Protein AF-A0A914LFK4-F1 (afdb_monomer_lite)

Structure (mmCIF, N/CA/C/O backbone):
data_AF-A0A914LFK4-F1
#
_entry.id   AF-A0A914LFK4-F1
#
loop_
_atom_site.group_PDB
_atom_site.id
_atom_site.type_symbol
_atom_site.label_atom_id
_atom_site.label_alt_id
_atom_site.label_comp_id
_atom_site.label_asym_id
_atom_site.label_entity_id
_atom_site.label_seq_id
_atom_site.pdbx_PDB_ins_code
_atom_site.Cartn_x
_atom_site.Cartn_y
_atom_site.Cartn_z
_atom_site.occupancy
_atom_site.B_iso_or_equiv
_atom_site.auth_seq_id
_atom_site.auth_comp_id
_atom_site.auth_asym_id
_atom_site.auth_atom_id
_atom_site.pdbx_PDB_model_num
ATOM 1 N N . MET A 1 1 ? -50.438 12.819 59.752 1.00 44.88 1 MET A N 1
ATOM 2 C CA . MET A 1 1 ? -49.165 13.327 59.193 1.00 44.88 1 MET A CA 1
ATOM 3 C C . MET A 1 1 ? -48.183 12.170 59.103 1.00 44.88 1 MET A C 1
ATOM 5 O O . MET A 1 1 ? -47.804 11.651 60.140 1.00 44.88 1 MET A O 1
ATOM 9 N N . SER A 1 2 ? -47.819 11.732 57.899 1.00 42.84 2 SER A N 1
ATOM 10 C CA . SER A 1 2 ? -46.594 10.962 57.619 1.00 42.84 2 SER A CA 1
ATOM 11 C C . SER A 1 2 ? -46.373 11.002 56.110 1.00 42.84 2 SER A C 1
ATOM 13 O O . SER A 1 2 ? -47.182 10.502 55.336 1.00 42.84 2 SER A O 1
ATOM 15 N N . ASN A 1 3 ? -45.336 11.730 55.714 1.00 43.56 3 ASN A N 1
ATOM 16 C CA . ASN A 1 3 ? -45.025 12.120 54.348 1.00 43.56 3 ASN A CA 1
ATOM 17 C C . ASN A 1 3 ? -44.105 11.047 53.741 1.00 43.56 3 ASN A C 1
ATOM 19 O O . ASN A 1 3 ? -42.919 11.005 54.073 1.00 43.56 3 ASN A O 1
ATOM 23 N N . ILE A 1 4 ? -44.638 10.148 52.908 1.00 49.66 4 ILE A N 1
ATOM 24 C CA . ILE A 1 4 ? -43.828 9.144 52.205 1.00 49.66 4 ILE A CA 1
ATOM 25 C C . ILE A 1 4 ? -43.189 9.844 51.005 1.00 49.66 4 ILE A C 1
ATOM 27 O O . ILE A 1 4 ? -43.792 9.976 49.943 1.00 49.66 4 ILE A O 1
ATOM 31 N N . LYS A 1 5 ? -41.958 10.333 51.189 1.00 52.22 5 LYS A N 1
ATOM 32 C CA . LYS A 1 5 ? -41.106 10.786 50.085 1.00 52.22 5 LYS A CA 1
ATOM 33 C C . LYS A 1 5 ? -40.815 9.586 49.181 1.00 52.22 5 LYS A C 1
ATOM 35 O O . LYS A 1 5 ? -39.988 8.743 49.521 1.00 52.22 5 LYS A O 1
ATOM 40 N N . SER A 1 6 ? -41.479 9.517 48.031 1.00 51.72 6 SER A N 1
ATOM 41 C CA . SER A 1 6 ? -41.090 8.634 46.934 1.00 51.72 6 SER A CA 1
ATOM 42 C C . SER A 1 6 ? -39.704 9.058 46.443 1.00 51.72 6 SER A C 1
ATOM 44 O O . SER A 1 6 ? -39.563 10.100 45.801 1.00 51.72 6 SER A O 1
ATOM 46 N N . LEU A 1 7 ? -38.666 8.287 46.777 1.00 51.16 7 LEU A N 1
ATOM 47 C CA . LEU A 1 7 ? -37.348 8.460 46.177 1.00 51.16 7 LEU A CA 1
ATOM 48 C C . LEU A 1 7 ? -37.457 8.165 44.675 1.00 51.16 7 LEU A C 1
ATOM 50 O O . LEU A 1 7 ? -37.585 7.013 44.268 1.00 51.16 7 LEU A O 1
ATOM 54 N N . SER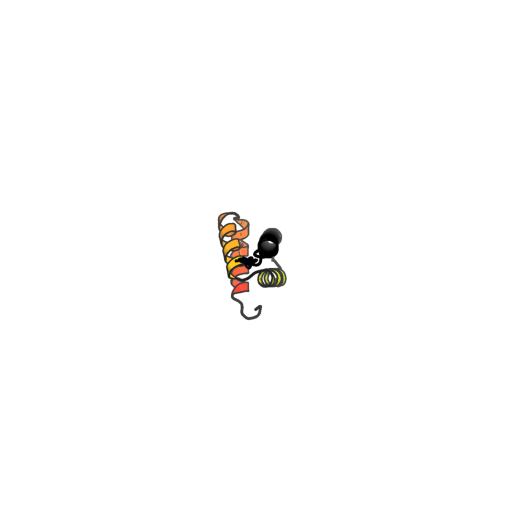 A 1 8 ? -37.376 9.210 43.854 1.00 54.88 8 SER A N 1
ATOM 55 C CA . SER A 1 8 ? -37.120 9.099 42.422 1.00 54.88 8 SER A CA 1
ATOM 56 C C . SER A 1 8 ? -35.701 8.558 42.220 1.00 54.88 8 SER A C 1
ATOM 58 O O . SER A 1 8 ? -34.725 9.311 42.209 1.00 54.88 8 SER A O 1
ATOM 60 N N . HIS A 1 9 ? -35.565 7.239 42.116 1.00 54.44 9 HIS A N 1
ATOM 61 C CA . HIS A 1 9 ? -34.315 6.607 41.715 1.00 54.44 9 HIS A CA 1
ATOM 62 C C . HIS A 1 9 ? -34.162 6.783 40.198 1.00 54.44 9 HIS A C 1
ATOM 64 O O . HIS A 1 9 ? -34.687 5.998 39.411 1.00 54.44 9 HIS A O 1
ATOM 70 N N . SER A 1 10 ? -33.492 7.855 39.775 1.00 60.62 10 SER A N 1
ATOM 71 C CA . SER A 1 10 ? -33.091 8.017 38.376 1.00 60.62 10 SER A CA 1
ATOM 72 C C . SER A 1 10 ? -32.119 6.888 38.003 1.00 60.62 10 SER A C 1
ATOM 74 O O . SER A 1 10 ? -31.130 6.698 38.718 1.00 60.62 10 SER A O 1
ATOM 76 N N . PRO A 1 11 ? -32.341 6.138 36.907 1.00 57.78 11 PRO A N 1
ATOM 77 C CA . PRO A 1 11 ? -31.390 5.132 36.454 1.00 57.78 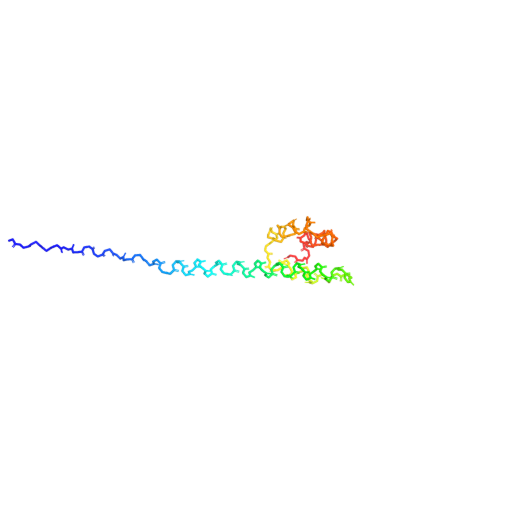11 PRO A CA 1
ATOM 78 C C . PRO A 1 11 ? -30.045 5.798 36.156 1.00 57.78 11 PRO A C 1
ATOM 80 O O . PRO A 1 11 ? -29.960 6.751 35.381 1.00 57.78 11 PRO A O 1
ATOM 83 N N . ARG A 1 12 ? -28.980 5.304 36.788 1.00 61.12 12 ARG A N 1
ATOM 84 C CA . ARG A 1 12 ? -27.607 5.752 36.534 1.00 61.12 12 ARG A CA 1
ATOM 85 C C . ARG A 1 12 ? -27.274 5.488 35.050 1.00 61.12 12 ARG A C 1
ATOM 87 O O . ARG A 1 12 ? -27.463 4.356 34.602 1.00 61.12 12 ARG A O 1
ATOM 94 N N . PRO A 1 13 ? -26.794 6.474 34.270 1.00 56.78 13 PRO A N 1
ATOM 95 C CA . PRO A 1 13 ? -26.485 6.260 32.857 1.00 56.78 13 PRO A CA 1
ATOM 96 C C . PRO A 1 13 ? -25.329 5.258 32.692 1.00 56.78 13 PRO A C 1
ATOM 98 O O . PRO A 1 13 ? -24.332 5.327 33.409 1.00 56.78 13 PRO A O 1
ATOM 101 N N . GLN A 1 14 ? -25.463 4.329 31.738 1.00 59.12 14 GLN A N 1
ATOM 102 C CA . GLN A 1 14 ? -24.499 3.262 31.412 1.00 59.12 14 GLN A CA 1
ATOM 103 C C . GLN A 1 14 ? -23.221 3.794 30.722 1.00 59.12 14 GLN A C 1
ATOM 105 O O . GLN A 1 14 ? -22.859 3.369 29.625 1.00 59.12 14 GLN A O 1
ATOM 110 N N . THR A 1 15 ? -22.524 4.750 31.332 1.00 57.59 15 THR A N 1
ATOM 111 C CA . THR A 1 15 ? -21.365 5.443 30.736 1.00 57.59 15 THR A CA 1
ATOM 112 C C . THR A 1 15 ? -20.180 4.520 30.420 1.00 57.59 15 THR A C 1
ATOM 114 O O . THR A 1 15 ? -19.446 4.780 29.467 1.00 57.59 15 THR A O 1
ATOM 117 N N . GLY A 1 16 ? -20.022 3.411 31.152 1.00 61.41 16 GLY A N 1
ATOM 118 C CA . GLY A 1 16 ? -18.924 2.456 30.955 1.00 61.41 16 GLY A CA 1
ATOM 119 C C . GLY A 1 16 ? -18.951 1.733 29.603 1.00 61.41 16 GLY A C 1
ATOM 120 O O . GLY A 1 16 ? -17.901 1.520 29.001 1.00 61.41 16 GLY A O 1
ATOM 121 N N . ASN A 1 17 ? -20.136 1.419 29.070 1.00 68.19 17 ASN A N 1
ATOM 122 C CA . ASN A 1 17 ? -20.250 0.696 27.798 1.00 68.19 17 ASN A CA 1
ATOM 123 C C . ASN A 1 17 ? -19.894 1.588 26.599 1.00 68.19 17 ASN A C 1
ATOM 125 O O . ASN A 1 17 ? -19.214 1.143 25.676 1.00 68.19 17 ASN A O 1
ATOM 129 N N . TYR A 1 18 ? -20.266 2.871 26.632 1.00 70.31 18 TYR A N 1
ATOM 130 C CA . TYR A 1 18 ? -19.942 3.811 25.555 1.00 70.31 18 TYR A CA 1
ATOM 131 C C . TYR A 1 18 ? -18.441 4.085 25.453 1.00 70.31 18 TYR A C 1
ATOM 133 O O . TYR A 1 18 ? -17.885 4.052 24.358 1.00 70.31 18 TYR A O 1
ATOM 141 N N . GLN A 1 19 ? -17.765 4.307 26.584 1.00 75.25 19 GLN A N 1
ATOM 142 C CA . GLN A 1 19 ? -16.324 4.574 26.593 1.00 75.25 19 GLN A CA 1
ATOM 143 C C . GLN A 1 19 ? -15.511 3.380 26.080 1.00 75.25 19 GLN A C 1
ATOM 145 O O . GLN A 1 19 ? -14.557 3.567 25.323 1.00 75.25 19 GLN A O 1
ATOM 150 N N . ASN A 1 20 ? -15.910 2.158 26.438 1.00 80.50 20 ASN A N 1
ATOM 151 C CA . ASN A 1 20 ? -15.262 0.942 25.949 1.00 80.50 20 ASN A CA 1
ATOM 152 C C . ASN A 1 20 ? -15.470 0.752 24.440 1.00 80.50 20 ASN A C 1
ATOM 154 O O . ASN A 1 20 ? -14.508 0.477 23.725 1.00 80.50 20 ASN A O 1
ATOM 158 N N . ASN A 1 21 ? -16.686 0.992 23.941 1.00 83.69 21 ASN A N 1
ATOM 159 C CA . ASN A 1 21 ? -16.987 0.916 22.509 1.00 83.69 21 ASN A CA 1
ATOM 160 C C . ASN A 1 21 ? -16.203 1.954 21.690 1.00 83.69 21 ASN A C 1
ATOM 162 O O . ASN A 1 21 ? -15.718 1.644 20.601 1.00 83.69 21 ASN A O 1
ATOM 166 N N . LEU A 1 22 ? -16.039 3.173 22.217 1.00 85.25 22 LEU A N 1
ATOM 167 C CA . LEU A 1 22 ? -15.251 4.224 21.567 1.00 85.25 22 LEU A CA 1
ATOM 168 C C . LEU A 1 22 ? -13.765 3.859 21.498 1.00 85.25 22 LEU A C 1
ATOM 170 O O . LEU A 1 22 ? -13.172 3.948 20.425 1.00 85.25 22 LEU A O 1
ATOM 174 N N . LYS A 1 23 ? -13.177 3.395 22.608 1.00 87.00 23 LYS A N 1
ATOM 175 C CA . LYS A 1 23 ? -11.776 2.943 22.633 1.00 87.00 23 LYS A CA 1
ATOM 176 C C . LYS A 1 23 ? -11.538 1.773 21.685 1.00 87.00 23 LYS A C 1
ATOM 178 O O . LYS A 1 23 ? -10.545 1.762 20.966 1.00 87.00 23 LYS A O 1
ATOM 183 N N . PHE A 1 24 ? -12.453 0.807 21.658 1.00 86.88 24 PHE A N 1
ATOM 184 C CA . PHE A 1 24 ? -12.366 -0.331 20.750 1.00 86.88 24 PHE A CA 1
ATOM 185 C C . PHE A 1 24 ? -12.374 0.116 19.284 1.00 86.88 24 PHE A C 1
ATOM 187 O O . PHE A 1 24 ? -11.486 -0.266 18.526 1.00 86.88 24 PHE A O 1
ATOM 194 N N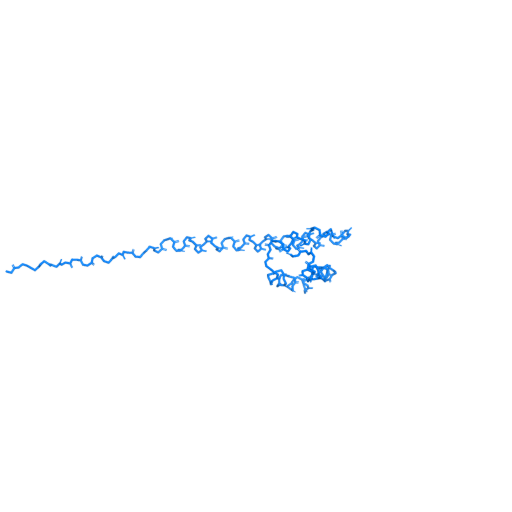 . ARG A 1 25 ? -13.314 0.993 18.905 1.00 86.19 25 ARG A N 1
ATOM 195 C CA . ARG A 1 25 ? -13.376 1.556 17.549 1.00 86.19 25 ARG A CA 1
ATOM 196 C C . ARG A 1 25 ? -12.101 2.319 17.193 1.00 86.19 25 ARG A C 1
ATOM 198 O O . ARG A 1 25 ? -11.583 2.155 16.098 1.00 86.19 25 ARG A O 1
ATOM 205 N N . GLN A 1 26 ? -11.572 3.115 18.119 1.00 89.69 26 GLN A N 1
ATOM 206 C CA . GLN A 1 26 ? -10.342 3.872 17.890 1.00 89.69 26 GLN A CA 1
ATOM 207 C C . GLN A 1 26 ? -9.125 2.960 17.690 1.00 89.69 26 GLN A C 1
ATOM 209 O O . GLN A 1 26 ? -8.309 3.211 16.807 1.00 89.69 26 GLN A O 1
ATOM 214 N N . ASN A 1 27 ? -9.031 1.870 18.455 1.00 90.88 27 ASN A N 1
ATOM 215 C CA . ASN A 1 27 ? -7.978 0.874 18.272 1.00 90.88 27 ASN A CA 1
ATOM 216 C C . ASN A 1 27 ? -8.095 0.153 16.922 1.00 90.88 27 ASN A C 1
ATOM 218 O O . ASN A 1 27 ? -7.072 -0.122 1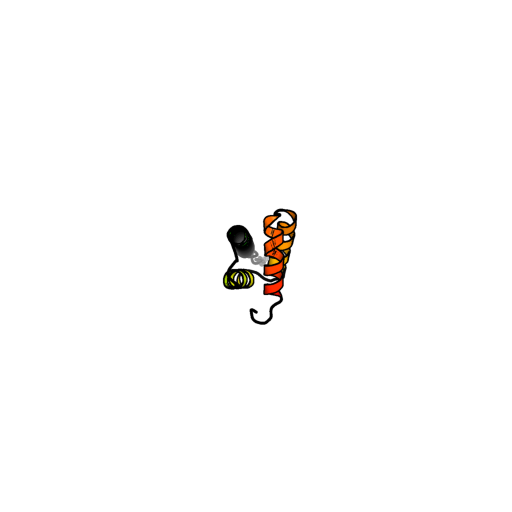6.301 1.00 90.88 27 ASN A O 1
ATOM 222 N N . GLN A 1 28 ? -9.316 -0.134 16.458 1.00 86.56 28 GLN A N 1
ATOM 223 C CA . GLN A 1 28 ? -9.530 -0.725 15.134 1.00 86.56 28 GLN A CA 1
ATOM 224 C C . GLN A 1 28 ? -9.101 0.217 14.010 1.00 86.56 28 GLN A C 1
ATOM 226 O O . GLN A 1 28 ? -8.333 -0.203 13.151 1.00 86.56 28 GLN A O 1
ATOM 231 N N . LEU A 1 29 ? -9.511 1.489 14.067 1.00 87.06 29 LEU A N 1
ATOM 232 C CA . LEU A 1 29 ? -9.114 2.498 13.079 1.00 87.06 29 LEU A CA 1
ATOM 233 C C . LEU A 1 29 ? -7.591 2.643 13.005 1.00 87.06 29 LEU A C 1
ATOM 235 O O . LEU A 1 29 ? -7.021 2.648 11.921 1.00 87.06 29 LEU A O 1
ATOM 239 N N . LYS A 1 30 ? -6.919 2.674 14.163 1.00 89.38 30 LYS A N 1
ATOM 240 C CA . LYS A 1 30 ? -5.455 2.747 14.219 1.00 89.38 30 LYS A CA 1
ATOM 241 C C . LYS A 1 30 ? -4.785 1.519 13.590 1.00 89.38 30 LYS A C 1
ATOM 243 O O . LYS A 1 30 ? -3.793 1.656 12.882 1.00 89.38 30 LYS A O 1
ATOM 248 N N . ALA A 1 31 ? -5.312 0.322 13.848 1.00 88.56 31 ALA A N 1
ATOM 249 C CA . ALA A 1 31 ? -4.775 -0.909 13.272 1.00 88.56 31 ALA A CA 1
ATOM 250 C C . ALA A 1 31 ? -4.990 -0.982 11.750 1.00 88.56 31 ALA A C 1
ATOM 252 O O . ALA A 1 31 ? -4.149 -1.517 11.029 1.00 88.56 31 ALA A O 1
ATOM 253 N N . GLU A 1 32 ? -6.109 -0.454 11.257 1.00 87.62 32 GLU A N 1
ATOM 254 C CA . GLU A 1 32 ? -6.417 -0.369 9.829 1.00 87.62 32 GLU A CA 1
ATOM 255 C C . GLU A 1 32 ? -5.498 0.632 9.114 1.00 87.62 32 GLU A C 1
ATOM 257 O O . GLU A 1 32 ? -4.908 0.300 8.086 1.00 87.62 32 GLU A O 1
ATOM 262 N N . GLU A 1 33 ? -5.269 1.797 9.720 1.00 88.81 33 GLU A N 1
ATOM 263 C CA . GLU A 1 33 ? -4.317 2.803 9.239 1.00 88.81 33 GLU A CA 1
ATOM 264 C C . GLU A 1 33 ? -2.880 2.256 9.173 1.00 88.81 33 GLU A C 1
ATOM 266 O O . GLU A 1 33 ? -2.164 2.449 8.185 1.00 88.81 33 GLU A O 1
ATOM 271 N N . GLU A 1 34 ? -2.450 1.522 10.201 1.00 91.00 34 GLU A N 1
ATOM 272 C CA . GLU A 1 34 ? -1.135 0.877 10.224 1.00 91.00 34 GLU A CA 1
ATOM 273 C C . GLU A 1 34 ? -1.006 -0.185 9.123 1.00 91.00 34 GLU A C 1
ATOM 275 O O . GLU A 1 34 ? 0.009 -0.243 8.423 1.00 91.00 34 GLU A O 1
ATOM 280 N N . ARG A 1 35 ? -2.050 -0.997 8.910 1.00 90.38 35 ARG A N 1
ATOM 281 C CA . ARG A 1 35 ? -2.083 -1.992 7.826 1.00 90.38 35 ARG A CA 1
ATOM 282 C C . ARG A 1 35 ? -1.978 -1.342 6.451 1.00 90.38 35 ARG A C 1
ATOM 284 O O . ARG A 1 35 ? -1.161 -1.794 5.648 1.00 90.38 35 ARG A O 1
ATOM 291 N N . LEU A 1 36 ? -2.750 -0.285 6.198 1.00 91.19 36 LEU A N 1
ATOM 292 C CA . LEU A 1 36 ? -2.709 0.458 4.938 1.00 91.19 36 LEU A CA 1
ATOM 293 C C . LEU A 1 36 ? -1.308 1.029 4.684 1.00 91.19 36 LEU A C 1
ATOM 295 O O . LEU A 1 36 ? -0.738 0.848 3.605 1.00 91.19 36 LEU A O 1
ATOM 299 N N . ASN A 1 37 ? -0.708 1.645 5.704 1.00 90.12 37 ASN A N 1
ATOM 300 C CA . ASN A 1 37 ? 0.652 2.166 5.619 1.00 90.12 37 ASN A CA 1
ATOM 301 C C . ASN A 1 37 ? 1.685 1.070 5.318 1.00 90.12 37 ASN A C 1
ATOM 303 O O . ASN A 1 37 ? 2.548 1.252 4.456 1.00 90.12 37 ASN A O 1
ATOM 307 N N . ASN A 1 38 ? 1.602 -0.077 5.985 1.00 90.81 38 ASN A N 1
ATOM 308 C CA . ASN A 1 38 ? 2.535 -1.180 5.762 1.00 90.81 38 ASN A CA 1
ATOM 309 C C . ASN A 1 38 ? 2.408 -1.771 4.352 1.00 90.81 38 ASN A C 1
ATOM 311 O O . ASN A 1 38 ? 3.420 -2.106 3.726 1.00 90.81 38 ASN A O 1
ATOM 315 N N . LEU A 1 39 ? 1.185 -1.860 3.825 1.00 90.44 39 LEU A N 1
ATOM 316 C CA . LEU A 1 39 ? 0.938 -2.365 2.479 1.00 90.44 39 LEU A CA 1
ATOM 317 C C . LEU A 1 39 ? 1.472 -1.406 1.412 1.00 90.44 39 LEU A C 1
ATOM 319 O O . LEU A 1 39 ? 2.190 -1.838 0.510 1.00 90.44 39 LEU A O 1
ATOM 323 N N . LEU A 1 40 ? 1.214 -0.104 1.562 1.00 89.75 40 LEU A N 1
ATOM 324 C CA . LEU A 1 40 ? 1.784 0.922 0.689 1.00 89.75 40 LEU A CA 1
ATOM 325 C C . LEU A 1 40 ? 3.315 0.891 0.719 1.00 89.75 40 LEU A C 1
ATOM 327 O O . LEU A 1 40 ? 3.937 0.911 -0.338 1.00 89.75 40 LEU A O 1
ATOM 331 N N . SER A 1 41 ? 3.939 0.768 1.896 1.00 88.81 41 SER A N 1
ATOM 332 C CA . SER A 1 41 ? 5.405 0.665 2.000 1.00 88.81 41 SER A CA 1
ATOM 333 C C . SER A 1 41 ? 5.940 -0.574 1.294 1.00 88.81 41 SER A C 1
ATOM 335 O O . SER A 1 41 ? 6.950 -0.502 0.602 1.00 88.81 41 SER A O 1
ATOM 337 N N . SER A 1 42 ? 5.243 -1.700 1.432 1.00 89.31 42 SER A N 1
ATOM 338 C CA . SER A 1 42 ? 5.625 -2.955 0.786 1.00 89.31 42 SER A CA 1
ATOM 339 C C . SER A 1 42 ? 5.529 -2.852 -0.737 1.00 89.31 42 SER A C 1
ATOM 341 O O . SER A 1 42 ? 6.451 -3.272 -1.430 1.00 89.31 42 SER A O 1
ATOM 343 N N . ILE A 1 43 ? 4.466 -2.236 -1.263 1.00 88.94 43 ILE A N 1
ATOM 344 C CA . ILE A 1 43 ? 4.305 -1.968 -2.701 1.00 88.94 43 ILE A CA 1
ATOM 345 C C . ILE A 1 43 ? 5.403 -1.027 -3.208 1.00 88.94 43 ILE A C 1
ATOM 347 O O . ILE A 1 43 ? 5.999 -1.296 -4.250 1.00 88.94 43 ILE A O 1
ATOM 351 N N . GLY A 1 44 ? 5.717 0.031 -2.454 1.00 86.88 44 GLY A N 1
ATOM 352 C CA . GLY A 1 44 ? 6.825 0.936 -2.762 1.00 86.88 44 GLY A CA 1
ATOM 353 C C . GLY A 1 44 ? 8.160 0.198 -2.849 1.00 86.88 44 GLY A C 1
ATOM 354 O O . GLY A 1 44 ? 8.852 0.296 -3.861 1.00 86.88 44 GLY A O 1
ATOM 355 N N . HIS A 1 45 ? 8.488 -0.619 -1.846 1.00 87.06 45 HIS A N 1
ATOM 356 C CA . HIS A 1 45 ? 9.709 -1.425 -1.861 1.00 87.06 45 HIS A CA 1
ATOM 357 C C . HIS A 1 45 ? 9.740 -2.420 -3.022 1.00 87.06 45 HIS A C 1
ATOM 359 O O . HIS A 1 45 ? 10.748 -2.496 -3.715 1.00 87.06 45 HIS A O 1
ATOM 365 N N . LEU A 1 46 ? 8.651 -3.151 -3.279 1.00 86.00 46 LEU A N 1
ATOM 366 C CA . LEU A 1 46 ? 8.582 -4.094 -4.400 1.00 86.00 46 LEU A CA 1
ATOM 367 C C . LEU A 1 46 ? 8.779 -3.391 -5.745 1.00 86.00 46 LEU A C 1
ATOM 369 O O . LEU A 1 46 ? 9.485 -3.917 -6.601 1.00 86.00 46 LEU A O 1
ATOM 373 N N . SER A 1 47 ? 8.232 -2.182 -5.900 1.00 85.94 47 SER A N 1
ATOM 374 C CA . SER A 1 47 ? 8.388 -1.396 -7.127 1.00 85.94 47 SER A CA 1
ATOM 375 C C . SER A 1 47 ? 9.836 -0.992 -7.420 1.00 85.94 47 SER A C 1
ATOM 377 O O . SER A 1 47 ? 10.191 -0.789 -8.578 1.00 85.94 47 SER A O 1
ATOM 379 N N . ALA A 1 48 ? 10.695 -0.932 -6.395 1.00 83.44 48 ALA A N 1
ATOM 380 C CA . ALA A 1 48 ? 12.122 -0.671 -6.572 1.00 83.44 48 ALA A CA 1
ATOM 381 C C . ALA A 1 48 ? 12.883 -1.876 -7.160 1.00 83.44 48 ALA A C 1
ATOM 383 O O . ALA A 1 48 ? 13.956 -1.698 -7.732 1.00 83.44 48 ALA A O 1
ATOM 384 N N . TYR A 1 49 ? 12.341 -3.093 -7.034 1.00 84.56 49 TYR A N 1
ATOM 385 C CA . TYR A 1 49 ? 12.957 -4.3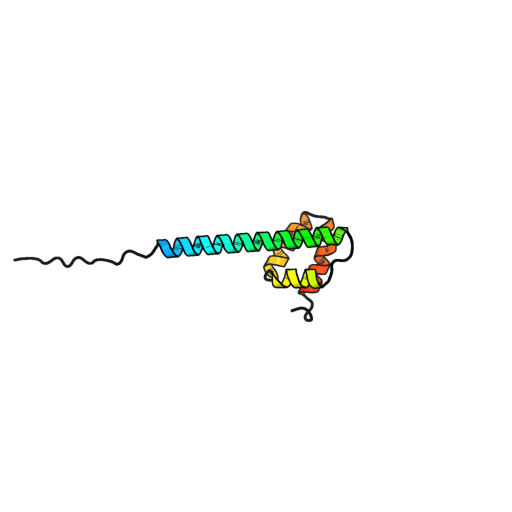26 -7.539 1.00 84.56 49 TYR A CA 1
ATOM 386 C C . TYR A 1 49 ? 12.383 -4.794 -8.884 1.00 84.56 49 TYR A C 1
ATOM 388 O O . TYR A 1 49 ? 12.916 -5.736 -9.471 1.00 84.56 49 TYR A O 1
ATOM 396 N N . GLY A 1 50 ? 11.321 -4.160 -9.385 1.00 81.81 50 GLY A N 1
ATOM 397 C CA . GLY A 1 50 ? 10.698 -4.507 -10.660 1.00 81.81 50 GLY A CA 1
ATOM 398 C C . GLY A 1 50 ? 9.211 -4.172 -10.703 1.00 81.81 50 GLY A C 1
ATOM 399 O O . GLY A 1 50 ? 8.706 -3.374 -9.914 1.00 81.81 50 GLY A O 1
ATOM 400 N N . ASP A 1 51 ? 8.495 -4.788 -11.642 1.00 83.94 51 ASP A N 1
ATOM 401 C CA . ASP A 1 51 ? 7.055 -4.580 -11.755 1.00 83.94 51 ASP A CA 1
ATOM 402 C C . ASP A 1 51 ? 6.290 -5.217 -10.591 1.00 83.94 51 ASP A C 1
ATOM 404 O O . ASP A 1 51 ? 6.499 -6.371 -10.210 1.00 83.94 51 ASP A O 1
ATOM 408 N N . VAL A 1 52 ? 5.358 -4.441 -10.039 1.00 85.31 52 VAL A N 1
ATOM 409 C CA . VAL A 1 52 ? 4.466 -4.887 -8.971 1.00 85.31 52 VAL A CA 1
ATOM 410 C C . VAL A 1 52 ? 3.291 -5.654 -9.588 1.00 85.31 52 VAL A C 1
ATOM 412 O O . VAL A 1 52 ? 2.639 -5.127 -10.493 1.00 85.31 52 VAL A O 1
ATOM 415 N N . PRO A 1 53 ? 2.970 -6.868 -9.100 1.00 84.12 53 PRO A N 1
ATOM 416 C CA . PRO A 1 53 ? 1.838 -7.636 -9.602 1.00 84.12 53 PRO A CA 1
ATOM 417 C C . PRO A 1 53 ? 0.508 -6.897 -9.427 1.00 84.12 53 PRO A C 1
ATOM 419 O O . PRO A 1 53 ? 0.229 -6.359 -8.357 1.00 84.12 53 PRO A O 1
ATOM 422 N N . VAL A 1 54 ? -0.361 -6.983 -10.438 1.00 81.50 54 VAL A N 1
ATOM 423 C CA . VAL A 1 54 ? -1.735 -6.436 -10.449 1.00 81.50 54 VAL A CA 1
ATOM 424 C C . VAL A 1 54 ? -2.507 -6.775 -9.168 1.00 81.50 54 VAL A C 1
ATOM 426 O O . VAL A 1 54 ? -3.148 -5.914 -8.568 1.00 81.50 54 VAL A O 1
ATOM 429 N N . TYR A 1 55 ? -2.375 -8.015 -8.694 1.00 85.81 55 TYR A N 1
ATOM 430 C CA . TYR A 1 55 ? -3.039 -8.505 -7.484 1.00 85.81 55 TYR A CA 1
ATOM 431 C C . TYR A 1 55 ? -2.633 -7.758 -6.200 1.00 85.81 55 TYR A C 1
ATOM 433 O O . TYR A 1 55 ? -3.429 -7.651 -5.264 1.00 85.81 55 TYR A O 1
ATOM 441 N N . ALA A 1 56 ? -1.416 -7.207 -6.135 1.00 85.75 56 ALA A N 1
ATOM 442 C CA . ALA A 1 56 ? -0.995 -6.394 -4.996 1.00 85.75 56 ALA A CA 1
ATOM 443 C C . ALA A 1 56 ? -1.812 -5.095 -4.915 1.00 85.75 56 ALA A C 1
ATOM 445 O O . ALA A 1 56 ? -2.185 -4.668 -3.822 1.00 85.75 56 ALA A O 1
ATOM 446 N N . PHE A 1 57 ? -2.163 -4.514 -6.066 1.00 85.88 57 PHE A N 1
ATOM 447 C CA . PHE A 1 57 ? -3.058 -3.362 -6.121 1.00 85.88 57 PHE A CA 1
ATOM 448 C C . PHE A 1 57 ? -4.496 -3.750 -5.775 1.00 85.88 57 PHE A C 1
ATOM 450 O O . PHE A 1 57 ? -5.124 -3.044 -4.996 1.00 85.88 57 PHE A O 1
ATOM 457 N N . SER A 1 58 ? -5.000 -4.895 -6.248 1.00 86.19 58 SER A N 1
ATOM 458 C CA . SER A 1 58 ? -6.326 -5.395 -5.842 1.00 86.19 58 SER A CA 1
ATOM 459 C C . SER A 1 58 ? -6.415 -5.596 -4.326 1.00 86.19 58 SER A C 1
ATOM 461 O O . SER A 1 58 ? -7.392 -5.197 -3.697 1.00 86.19 58 SER A O 1
ATOM 463 N N . THR A 1 59 ? -5.357 -6.140 -3.718 1.00 87.50 59 THR A N 1
ATOM 464 C CA . THR A 1 59 ? -5.268 -6.291 -2.259 1.00 87.50 59 THR A CA 1
ATOM 465 C C . THR A 1 59 ? -5.337 -4.926 -1.571 1.00 87.50 59 THR A C 1
ATOM 467 O O . THR A 1 59 ? -6.132 -4.755 -0.651 1.00 87.50 59 THR A O 1
ATOM 470 N N . LEU A 1 60 ? -4.581 -3.934 -2.057 1.00 87.94 60 LEU A N 1
ATOM 471 C CA . LEU A 1 60 ? -4.607 -2.565 -1.533 1.00 87.94 60 LEU A CA 1
ATOM 472 C C . LEU A 1 60 ? -5.998 -1.924 -1.621 1.00 87.94 60 LEU A C 1
ATOM 474 O O . LEU A 1 60 ? -6.485 -1.379 -0.630 1.00 87.94 60 LEU A O 1
ATOM 478 N N . ILE A 1 61 ? -6.651 -2.040 -2.774 1.00 86.81 61 ILE A N 1
ATOM 479 C CA . ILE A 1 61 ? -7.987 -1.482 -3.020 1.00 86.81 61 ILE A CA 1
ATOM 480 C C . ILE A 1 61 ? -9.035 -2.158 -2.126 1.00 86.81 61 ILE A C 1
ATOM 482 O O . ILE A 1 61 ? -9.938 -1.496 -1.627 1.00 86.81 61 ILE A O 1
ATOM 486 N N . SER A 1 62 ? -8.885 -3.456 -1.845 1.00 86.88 62 SER A N 1
ATOM 487 C CA . SER A 1 62 ? -9.787 -4.181 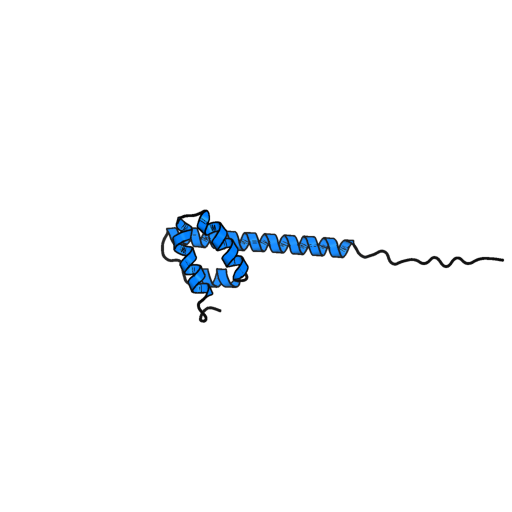-0.939 1.00 86.88 62 SER A CA 1
ATOM 488 C C . SER A 1 62 ? -9.584 -3.853 0.547 1.00 86.88 62 SER A C 1
ATOM 490 O O . SER A 1 62 ? -10.483 -4.091 1.352 1.00 86.88 62 SER A O 1
ATOM 492 N N . THR A 1 63 ? -8.413 -3.328 0.932 1.00 86.69 63 THR A N 1
ATOM 493 C CA . THR A 1 63 ? -8.080 -3.070 2.345 1.00 86.69 63 THR A CA 1
ATOM 494 C C . THR A 1 63 ? -8.589 -1.747 2.896 1.00 86.69 63 THR A C 1
ATOM 496 O O . THR A 1 63 ? -8.670 -1.623 4.114 1.00 86.69 63 THR A O 1
ATOM 499 N N . ALA A 1 64 ? -8.890 -0.760 2.052 1.00 87.06 64 ALA A N 1
ATOM 500 C CA . ALA A 1 64 ? -9.302 0.564 2.504 1.00 87.06 64 ALA A CA 1
ATOM 501 C C . ALA A 1 64 ? -10.163 1.269 1.445 1.00 87.06 64 ALA A C 1
ATOM 503 O O . ALA A 1 64 ? -10.008 1.006 0.253 1.00 87.06 64 ALA A O 1
ATOM 504 N N . PRO A 1 65 ? -11.050 2.199 1.842 1.00 88.12 65 PRO A N 1
ATOM 505 C CA . PRO A 1 65 ? -11.815 2.983 0.884 1.00 88.12 65 PRO A CA 1
ATOM 506 C C . PRO A 1 65 ? -10.883 3.839 0.002 1.00 88.12 65 PRO A C 1
ATOM 508 O O . PRO A 1 65 ? -9.868 4.343 0.501 1.00 88.12 65 PRO A O 1
ATOM 511 N N . PRO A 1 66 ? -11.237 4.085 -1.275 1.00 87.25 66 PRO A N 1
ATOM 512 C CA . PRO A 1 66 ? -10.390 4.825 -2.215 1.00 87.25 66 PRO A CA 1
ATOM 513 C C . PRO A 1 66 ? -9.924 6.191 -1.698 1.00 87.25 66 PRO A C 1
ATOM 515 O O . PRO A 1 66 ? -8.798 6.604 -1.960 1.00 87.25 66 PRO A O 1
ATOM 518 N N . GLN A 1 67 ? -10.762 6.880 -0.919 1.00 88.38 67 GLN A N 1
ATOM 519 C CA . GLN A 1 67 ? -10.442 8.179 -0.325 1.00 88.38 67 GLN A CA 1
ATOM 520 C C . GLN A 1 67 ? -9.270 8.086 0.660 1.00 88.38 67 GLN A C 1
ATOM 522 O O . GLN A 1 67 ? -8.369 8.919 0.610 1.00 88.38 67 GLN A O 1
ATOM 527 N N . ALA A 1 68 ? -9.252 7.057 1.511 1.00 88.38 68 ALA A N 1
ATOM 528 C CA . ALA A 1 68 ? -8.157 6.841 2.453 1.00 88.38 68 ALA A CA 1
ATOM 529 C C . ALA A 1 68 ? -6.866 6.486 1.704 1.00 88.38 68 ALA A C 1
ATOM 531 O O . ALA A 1 68 ? -5.808 7.047 1.982 1.00 88.38 68 ALA A O 1
ATOM 532 N N . ILE A 1 69 ? -6.951 5.615 0.693 1.00 89.94 69 ILE A N 1
ATOM 533 C CA . ILE A 1 69 ? -5.788 5.259 -0.131 1.00 89.94 69 ILE A CA 1
ATOM 534 C C . ILE A 1 69 ? -5.219 6.510 -0.817 1.00 89.94 69 ILE A C 1
ATOM 536 O O . ILE A 1 69 ? -4.008 6.724 -0.781 1.00 89.94 69 ILE A O 1
ATOM 540 N N . ALA A 1 70 ? -6.074 7.361 -1.391 1.00 88.25 70 ALA A N 1
ATOM 541 C CA . ALA A 1 70 ? -5.670 8.607 -2.037 1.00 88.25 70 ALA A CA 1
ATOM 542 C C . ALA A 1 70 ? -4.982 9.584 -1.069 1.00 88.25 70 ALA A C 1
ATOM 544 O O . ALA A 1 70 ? -3.981 10.200 -1.436 1.00 88.25 70 ALA A O 1
ATOM 545 N N . GLU A 1 71 ? -5.465 9.703 0.168 1.00 89.06 71 GLU A N 1
ATOM 546 C CA . GLU A 1 71 ? -4.848 10.560 1.185 1.00 89.06 71 GLU A CA 1
ATOM 547 C C . GLU A 1 71 ? -3.452 10.059 1.585 1.00 89.06 71 GLU A C 1
ATOM 549 O O . GLU A 1 71 ? -2.483 10.824 1.547 1.00 89.06 71 GLU A O 1
ATOM 554 N N . HIS A 1 72 ? -3.308 8.762 1.870 1.00 88.94 72 HIS A N 1
ATOM 555 C CA . HIS A 1 72 ? -2.000 8.174 2.176 1.00 88.94 72 HIS A CA 1
ATOM 556 C C . HIS A 1 72 ? -1.039 8.242 0.980 1.00 88.94 72 HIS A C 1
ATOM 558 O O . HIS A 1 72 ? 0.159 8.484 1.159 1.00 88.94 72 HIS A O 1
ATOM 564 N N . LEU A 1 73 ? -1.548 8.063 -0.243 1.00 88.19 73 LEU A N 1
ATOM 565 C CA . LEU A 1 73 ? -0.776 8.261 -1.469 1.00 88.19 73 LEU A CA 1
ATOM 566 C C . LEU A 1 73 ? -0.281 9.699 -1.578 1.00 88.19 73 LEU A C 1
ATOM 568 O O . LEU A 1 73 ? 0.900 9.903 -1.842 1.00 88.19 73 LEU A O 1
ATOM 572 N N . HIS A 1 74 ? -1.151 10.683 -1.346 1.00 86.50 74 HIS A N 1
ATOM 573 C CA . HIS A 1 74 ? -0.794 12.096 -1.417 1.00 86.50 74 HIS A CA 1
ATOM 574 C C . HIS A 1 74 ? 0.304 12.456 -0.408 1.00 86.50 74 HIS A C 1
ATOM 576 O O . HIS A 1 74 ? 1.299 13.080 -0.781 1.00 86.50 74 HIS A O 1
ATOM 582 N N . GLN A 1 75 ? 0.174 12.002 0.843 1.00 86.06 75 GLN A N 1
ATOM 583 C CA . GLN A 1 75 ? 1.192 12.231 1.872 1.00 86.06 75 GLN A CA 1
ATOM 584 C C . GLN A 1 75 ? 2.546 11.612 1.496 1.00 86.06 75 GLN A C 1
ATOM 586 O O . GLN A 1 75 ? 3.592 12.231 1.692 1.00 86.06 75 GLN A O 1
ATOM 591 N N . ARG A 1 76 ? 2.538 10.403 0.922 1.00 85.69 76 ARG A N 1
ATOM 592 C CA . ARG A 1 76 ? 3.765 9.693 0.527 1.00 85.69 76 ARG A CA 1
ATOM 593 C C . ARG A 1 76 ? 4.401 10.230 -0.738 1.00 85.69 76 ARG A C 1
ATOM 595 O O . ARG A 1 76 ? 5.623 10.228 -0.828 1.00 85.69 76 ARG A O 1
ATOM 602 N N . TRP A 1 77 ? 3.600 10.709 -1.684 1.00 82.94 77 TRP A N 1
ATOM 603 C CA . TRP A 1 77 ? 4.089 11.265 -2.943 1.00 82.94 77 TRP A CA 1
ATOM 604 C C . TRP A 1 77 ? 5.116 12.370 -2.696 1.00 82.94 77 TRP A C 1
ATOM 606 O O . TRP A 1 77 ? 6.143 12.437 -3.366 1.00 82.94 77 TRP A O 1
ATOM 616 N N . LEU A 1 78 ? 4.854 13.230 -1.711 1.00 76.00 78 LEU A N 1
ATOM 617 C CA . LEU A 1 78 ? 5.744 14.337 -1.366 1.00 76.00 78 LEU A CA 1
ATOM 618 C C . LEU A 1 78 ? 6.977 13.892 -0.565 1.00 76.00 78 LEU A C 1
ATOM 620 O O . LEU A 1 78 ? 7.977 14.607 -0.545 1.00 76.00 78 LEU A O 1
ATOM 624 N N . ALA A 1 79 ? 6.909 12.735 0.094 1.00 80.75 79 ALA A N 1
ATOM 625 C CA . ALA A 1 79 ? 7.933 12.259 1.019 1.00 80.75 79 ALA A CA 1
ATOM 626 C C . ALA A 1 79 ? 8.938 11.282 0.384 1.00 80.75 79 ALA A C 1
ATOM 628 O O . ALA A 1 79 ? 10.084 11.229 0.829 1.00 80.75 79 ALA A O 1
ATOM 629 N N . ASP A 1 80 ? 8.536 10.516 -0.634 1.00 78.38 80 ASP A N 1
ATOM 630 C CA . ASP A 1 80 ? 9.353 9.451 -1.223 1.00 78.38 80 ASP A CA 1
ATOM 631 C C . ASP A 1 80 ? 9.368 9.527 -2.759 1.00 78.38 80 ASP A C 1
ATOM 633 O O . ASP A 1 80 ? 8.369 9.299 -3.445 1.00 78.38 80 ASP A O 1
ATOM 637 N N . GLN A 1 81 ? 10.552 9.821 -3.304 1.00 73.19 81 GLN A N 1
ATOM 638 C CA . GLN A 1 81 ? 10.789 9.935 -4.743 1.00 73.19 81 GLN A CA 1
ATOM 639 C C . GLN A 1 81 ? 10.576 8.609 -5.482 1.00 73.19 81 GLN A C 1
ATOM 641 O O . GLN A 1 81 ? 10.100 8.628 -6.616 1.00 73.19 81 GLN A O 1
ATOM 646 N N . ASN A 1 82 ? 10.841 7.459 -4.856 1.00 69.75 82 ASN A N 1
ATOM 647 C CA . ASN A 1 82 ? 10.557 6.157 -5.471 1.00 69.75 82 ASN A CA 1
ATOM 648 C C . ASN A 1 82 ? 9.046 5.915 -5.558 1.00 69.75 82 ASN A C 1
ATOM 650 O O . ASN A 1 82 ? 8.550 5.295 -6.500 1.00 69.75 82 ASN A O 1
ATOM 654 N N . PHE A 1 83 ? 8.296 6.478 -4.610 1.00 76.38 83 PHE A N 1
ATOM 655 C CA . PHE A 1 83 ? 6.846 6.364 -4.575 1.00 76.38 83 PHE A CA 1
ATOM 656 C C . PHE A 1 83 ? 6.155 7.153 -5.693 1.00 76.38 83 PHE A C 1
ATOM 658 O O . PHE A 1 83 ? 5.067 6.778 -6.131 1.00 76.38 83 PHE A O 1
ATOM 665 N N . SER A 1 84 ? 6.807 8.195 -6.217 1.00 75.56 84 SER A N 1
ATOM 666 C CA . SER A 1 84 ? 6.298 8.978 -7.352 1.00 75.56 84 SER A CA 1
ATOM 667 C C . SER A 1 84 ? 6.119 8.152 -8.636 1.00 75.56 84 SER A C 1
ATOM 669 O O . SER A 1 84 ? 5.281 8.487 -9.471 1.00 75.56 84 SER A O 1
ATOM 671 N N . VAL A 1 85 ? 6.850 7.039 -8.777 1.00 81.25 85 VAL A N 1
ATOM 672 C CA . VAL A 1 85 ? 6.770 6.141 -9.942 1.00 81.25 85 VAL A CA 1
ATOM 673 C C . VAL A 1 85 ? 5.610 5.149 -9.815 1.00 81.25 85 VAL A C 1
ATOM 675 O O . VAL A 1 85 ? 4.956 4.822 -10.807 1.00 81.25 85 VAL A O 1
ATOM 678 N N . ILE A 1 86 ? 5.330 4.669 -8.599 1.00 85.44 86 ILE A N 1
ATOM 679 C CA . ILE A 1 86 ? 4.293 3.654 -8.353 1.00 85.44 86 ILE A CA 1
ATOM 680 C C . ILE A 1 86 ? 2.916 4.269 -8.087 1.00 85.44 86 ILE A C 1
ATOM 682 O O . ILE A 1 86 ? 1.902 3.672 -8.448 1.00 85.44 86 ILE A O 1
ATOM 686 N N . ALA A 1 87 ? 2.852 5.475 -7.515 1.00 85.62 87 ALA A N 1
ATOM 687 C CA . ALA A 1 87 ? 1.592 6.131 -7.178 1.00 85.62 87 ALA A CA 1
ATOM 688 C C . ALA A 1 87 ? 0.643 6.322 -8.382 1.00 85.62 87 ALA A C 1
ATOM 690 O O . ALA A 1 87 ? -0.537 5.994 -8.237 1.00 85.62 87 ALA A O 1
ATOM 691 N N . PRO A 1 88 ? 1.103 6.734 -9.585 1.00 86.31 88 PRO A N 1
ATOM 692 C CA . PRO A 1 88 ? 0.246 6.792 -10.771 1.00 86.31 88 PRO A CA 1
ATOM 693 C C . PRO A 1 88 ? -0.361 5.436 -11.148 1.00 86.31 88 PRO A C 1
ATOM 695 O O . PRO A 1 88 ? -1.529 5.380 -11.523 1.00 86.31 88 PRO A O 1
ATOM 698 N N . LYS A 1 89 ? 0.402 4.339 -11.013 1.00 87.12 89 LYS A N 1
ATOM 699 C CA . LYS A 1 89 ? -0.085 2.979 -11.304 1.00 87.12 89 LYS A CA 1
ATOM 700 C C . LYS A 1 89 ? -1.199 2.574 -10.332 1.00 87.12 89 LYS A C 1
ATOM 702 O O . LYS A 1 89 ? -2.194 1.995 -10.752 1.00 87.12 89 LYS A O 1
ATOM 707 N N . ILE A 1 90 ? -1.065 2.931 -9.052 1.00 86.44 90 ILE A N 1
ATOM 708 C CA . ILE A 1 90 ? -2.094 2.668 -8.036 1.00 86.44 90 ILE A CA 1
ATOM 709 C C . ILE A 1 90 ? -3.374 3.463 -8.342 1.00 86.44 90 ILE A C 1
ATOM 711 O O . ILE A 1 90 ? -4.469 2.909 -8.282 1.00 86.44 90 ILE A O 1
ATOM 715 N N . VAL A 1 91 ? -3.244 4.746 -8.700 1.00 86.50 91 VAL A N 1
ATOM 716 C CA . VAL A 1 91 ? -4.388 5.597 -9.076 1.00 86.50 91 VAL A CA 1
ATOM 717 C C . VAL A 1 91 ? -5.093 5.060 -10.319 1.00 86.50 91 VAL A C 1
ATOM 719 O O . VAL A 1 91 ? -6.317 4.964 -10.318 1.00 86.50 91 VAL A O 1
ATOM 722 N N . TYR A 1 92 ? -4.333 4.662 -11.343 1.00 86.38 92 TYR A N 1
ATOM 723 C CA . TYR A 1 92 ? -4.886 4.054 -12.552 1.00 86.38 92 TYR A CA 1
ATOM 724 C C . TYR A 1 92 ? -5.712 2.806 -12.221 1.00 86.38 92 TYR A C 1
ATOM 726 O O . TYR A 1 92 ? -6.862 2.704 -12.640 1.00 86.38 92 TYR A O 1
ATOM 734 N N . GLN A 1 93 ? -5.176 1.916 -11.384 1.00 84.31 93 GLN A N 1
ATOM 735 C CA . GLN A 1 93 ? -5.878 0.705 -10.967 1.00 84.31 93 GLN A CA 1
ATOM 736 C C . GLN A 1 93 ? -7.172 0.989 -10.193 1.00 84.31 93 GLN A C 1
ATOM 738 O O . GLN A 1 93 ? -8.155 0.275 -10.345 1.00 84.31 93 GLN A O 1
ATOM 743 N N . MET A 1 94 ? -7.183 2.031 -9.358 1.00 82.88 94 MET A N 1
ATOM 744 C CA . MET A 1 94 ? -8.386 2.450 -8.631 1.00 82.88 94 MET A CA 1
ATOM 745 C C . MET A 1 94 ? -9.471 3.021 -9.547 1.00 82.88 94 MET A C 1
ATOM 747 O O . MET A 1 94 ? -10.642 3.012 -9.178 1.00 82.88 94 MET A O 1
ATOM 751 N N . SER A 1 95 ? -9.083 3.549 -10.709 1.00 79.69 95 SER A N 1
ATOM 752 C CA . SER A 1 95 ? -10.013 4.057 -11.719 1.00 79.69 95 SER A CA 1
ATOM 753 C C . SER A 1 95 ? -10.471 3.000 -12.724 1.00 79.69 95 SER A C 1
ATOM 755 O O . SER A 1 95 ? -11.353 3.294 -13.531 1.00 79.69 95 SER A O 1
ATOM 757 N N . ASP A 1 96 ? -9.880 1.803 -12.691 1.00 77.00 96 ASP A N 1
ATOM 758 C CA . ASP A 1 96 ? -10.198 0.718 -13.615 1.00 77.00 96 ASP A CA 1
ATOM 759 C C . ASP A 1 96 ? -11.455 -0.050 -13.147 1.00 77.00 96 ASP A C 1
ATOM 761 O O . ASP A 1 96 ? -11.440 -0.670 -12.074 1.00 77.00 96 ASP A O 1
ATOM 765 N N . PRO A 1 97 ? -12.554 -0.025 -13.925 1.00 61.56 97 PRO A N 1
ATOM 766 C CA . PRO A 1 97 ? -13.793 -0.710 -13.572 1.00 61.56 97 PRO A CA 1
ATOM 767 C C . PRO A 1 97 ? -13.699 -2.240 -13.642 1.00 61.56 97 PRO A C 1
ATOM 769 O O . PRO A 1 97 ? -14.611 -2.900 -13.158 1.00 61.56 97 PRO A O 1
ATOM 772 N N . GLU A 1 98 ? -12.644 -2.833 -14.215 1.00 60.47 98 GLU A N 1
ATOM 773 C CA . GLU A 1 98 ? -12.510 -4.302 -14.253 1.00 60.47 98 GLU A CA 1
ATOM 774 C C . GLU A 1 98 ? -12.004 -4.908 -12.929 1.00 60.47 98 GLU A C 1
ATOM 776 O O . GLU A 1 98 ? -11.916 -6.130 -12.789 1.00 60.47 98 GLU A O 1
ATOM 781 N N . ILE A 1 99 ? -11.659 -4.065 -11.948 1.00 56.34 99 ILE A N 1
ATOM 782 C CA . ILE A 1 99 ? -11.007 -4.470 -10.688 1.00 56.34 99 ILE A CA 1
ATOM 783 C C . ILE A 1 99 ? -11.844 -4.090 -9.454 1.00 56.34 99 ILE A C 1
ATOM 785 O O . ILE A 1 99 ? -11.520 -4.508 -8.339 1.00 56.34 99 ILE A O 1
ATOM 789 N N . THR A 1 100 ? -12.941 -3.352 -9.652 1.00 48.16 100 THR A N 1
ATOM 790 C CA . THR A 1 100 ? -13.928 -2.986 -8.618 1.00 48.16 100 THR A CA 1
ATOM 791 C C . THR A 1 100 ? -15.219 -3.778 -8.766 1.00 48.16 100 THR A C 1
ATOM 793 O O . THR A 1 100 ? -15.800 -4.112 -7.708 1.00 48.16 100 THR A O 1
#

Radius of gyration: 24.26 Å; chains: 1; bounding box: 62×23×73 Å

Sequence (100 aa):
MSNIKSLSHSPRPQTGNYQNNLKFRQNQLKAEEERLNNLLSSIGHLSAYGDVPVYAFSTLISTAPPQAIAEHLHQRWLADQNFSVIAPKIVYQMSDPEIT

pLDDT: mean 78.93, std 13.36, range [42.84, 91.19]

Foldseek 3Di:
DDDPPDPPPDPDDPVVVVVVVVVVVVVVVVVLLVVLLVLLVVQLVVVVVHDDDLVSLLVNCVSDPPVSNVVSLVVVCVVDPSSVVCSVVSVVSNVDPVSD

Organism: Meloidogyne incognita (NCBI:txid6306)

Secondary structure (DSSP, 8-state):
---------PPPP-HHHHHHHHHHHHHHHHHHHHHHHHHHHHHHHHHHHSPPPHHHHHHHHHHS-HHHHHHHHHHHHHH-TTHHHHHHHHHHHHH-TT--